Protein AF-X8HUK4-F1 (afdb_monomer_lite)

Sequence (77 aa):
MVSALSFSTERTLSYEDTFLDKKTGIVYAIGEKIPYTGVVKNYKIPEGNNVFEGKISFKTGIIDGVVNYIIRMGNFK

Foldseek 3Di:
DPPPPPPPDQDEEEPVQWDADPVVRFIDGPPDPWTDAHKYWQPFDDDDQWGWIWIFGDDRRHTDDDIDIDTDRHDDD

Radius of gyration: 15.18 Å; chains: 1; bounding box: 49×29×34 Å

pLDDT: mean 77.09, std 15.88, range [45.91, 94.44]

Structure (mmCIF, N/CA/C/O backbone):
data_AF-X8HUK4-F1
#
_entry.id   AF-X8HUK4-F1
#
loop_
_atom_site.group_PDB
_atom_site.id
_atom_site.type_symbol
_atom_site.label_atom_id
_atom_site.label_alt_id
_atom_site.label_comp_id
_atom_site.label_asym_id
_atom_site.label_entity_id
_atom_site.label_seq_id
_atom_site.pdbx_PDB_ins_code
_atom_site.Cartn_x
_atom_site.Cartn_y
_atom_site.Cartn_z
_atom_site.occupancy
_atom_site.B_iso_or_equiv
_atom_site.auth_seq_id
_atom_site.auth_comp_id
_atom_site.auth_asym_id
_atom_site.auth_atom_id
_atom_site.pdbx_PDB_model_num
ATOM 1 N N . MET A 1 1 ? -22.093 18.094 13.184 1.00 54.62 1 MET A N 1
ATOM 2 C CA . MET A 1 1 ? -21.886 17.635 11.795 1.00 54.62 1 MET A CA 1
ATOM 3 C C . MET A 1 1 ? -20.641 16.769 11.788 1.00 54.62 1 MET A C 1
ATOM 5 O O . MET A 1 1 ? -19.556 17.293 11.993 1.00 54.62 1 MET A O 1
ATOM 9 N N . VAL A 1 2 ? -20.789 15.449 11.674 1.00 53.41 2 VAL A N 1
ATOM 10 C CA . VAL A 1 2 ? -19.636 14.562 11.476 1.00 53.41 2 VAL A CA 1
ATOM 11 C C . VAL A 1 2 ? -19.222 14.745 10.024 1.00 53.41 2 VAL A C 1
ATOM 13 O O . VAL A 1 2 ? -19.962 14.372 9.118 1.00 53.41 2 VAL A O 1
ATOM 16 N N . SER A 1 3 ? -18.106 15.436 9.806 1.00 45.91 3 SER A N 1
ATOM 17 C CA . SER A 1 3 ? -17.556 15.642 8.471 1.00 45.91 3 SER A CA 1
ATOM 18 C C . SER A 1 3 ? -16.997 14.305 7.986 1.00 45.91 3 SER A C 1
ATOM 20 O O . SER A 1 3 ? -15.867 13.941 8.299 1.00 45.91 3 SER A O 1
ATOM 22 N N . ALA A 1 4 ? -17.820 13.522 7.289 1.00 59.66 4 ALA A N 1
ATOM 23 C CA . ALA A 1 4 ? -17.349 12.361 6.555 1.00 59.66 4 ALA A CA 1
ATOM 24 C C . ALA A 1 4 ? -16.720 12.881 5.259 1.00 59.66 4 ALA A C 1
ATOM 26 O O . ALA A 1 4 ? -17.414 13.101 4.267 1.00 59.66 4 ALA A O 1
ATOM 27 N N . LEU A 1 5 ? -15.410 13.132 5.291 1.00 57.47 5 LEU A N 1
ATOM 28 C CA . LEU A 1 5 ? -14.598 13.356 4.097 1.00 57.47 5 LEU A CA 1
ATOM 29 C C . LEU A 1 5 ? -14.723 12.120 3.192 1.00 57.47 5 LE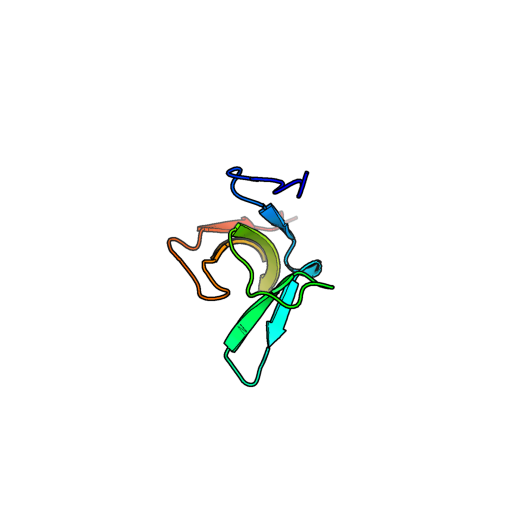U A C 1
ATOM 31 O O . LEU A 1 5 ? -13.971 11.158 3.316 1.00 57.47 5 LEU A O 1
ATOM 35 N N . SER A 1 6 ? -15.722 12.125 2.311 1.00 52.91 6 SER A N 1
ATOM 36 C CA . SER A 1 6 ? -15.889 11.111 1.274 1.00 52.91 6 SER A CA 1
ATOM 37 C C . SER A 1 6 ? -14.908 11.419 0.153 1.00 52.91 6 SER A C 1
ATOM 39 O O . SER A 1 6 ? -15.231 12.113 -0.807 1.00 52.91 6 SER A O 1
ATOM 41 N N . PHE A 1 7 ? -13.681 10.923 0.286 1.00 52.62 7 PHE A N 1
ATOM 42 C CA . PHE A 1 7 ? -12.742 10.890 -0.826 1.00 52.62 7 PHE A CA 1
ATOM 43 C C . PHE A 1 7 ? -13.037 9.649 -1.673 1.00 52.62 7 PHE A C 1
ATOM 45 O O . PHE A 1 7 ? -12.552 8.562 -1.385 1.00 52.62 7 PHE A O 1
ATOM 52 N N . SER A 1 8 ? -13.838 9.818 -2.726 1.00 53.41 8 SER A N 1
ATOM 53 C CA . SER A 1 8 ? -13.962 8.846 -3.826 1.00 53.41 8 SER A CA 1
ATOM 54 C C . SER A 1 8 ? -13.034 9.233 -4.985 1.00 53.41 8 SER A C 1
ATOM 56 O O . SER A 1 8 ? -13.396 9.185 -6.154 1.00 53.41 8 SER A O 1
ATOM 58 N N . THR A 1 9 ? -11.827 9.683 -4.645 1.00 59.53 9 THR A N 1
ATOM 59 C CA . THR A 1 9 ? -10.717 9.734 -5.595 1.00 59.53 9 THR A CA 1
ATOM 60 C C . THR A 1 9 ? -9.807 8.566 -5.262 1.00 59.53 9 THR A C 1
ATOM 62 O O . THR A 1 9 ? -9.543 8.306 -4.086 1.00 59.53 9 THR A O 1
ATOM 65 N N . GLU A 1 10 ? -9.383 7.820 -6.275 1.00 72.81 10 GLU A N 1
ATOM 66 C CA . GLU A 1 10 ? -8.457 6.709 -6.102 1.00 72.81 10 GLU A CA 1
ATOM 67 C C . GLU A 1 10 ? -7.153 7.254 -5.498 1.00 72.81 10 GLU A C 1
ATOM 69 O O . GLU A 1 10 ? -6.366 7.947 -6.147 1.00 72.81 10 GLU A O 1
ATOM 74 N N . ARG A 1 11 ? -6.960 7.028 -4.195 1.00 87.12 11 ARG A N 1
ATOM 75 C CA . ARG A 1 11 ? -5.814 7.561 -3.460 1.00 87.12 11 ARG A CA 1
ATOM 76 C C . ARG A 1 11 ? -4.559 6.880 -3.984 1.00 87.12 11 ARG A C 1
ATOM 78 O O . ARG A 1 11 ? -4.483 5.662 -3.947 1.00 87.12 11 ARG A O 1
ATOM 85 N N . THR A 1 12 ? -3.572 7.651 -4.435 1.00 90.31 12 THR A N 1
ATOM 86 C CA . THR A 1 12 ? -2.276 7.109 -4.867 1.00 90.31 12 THR A CA 1
ATOM 87 C C . THR A 1 12 ? -1.186 7.457 -3.855 1.00 90.31 12 THR A C 1
ATOM 89 O O . THR A 1 12 ? -1.001 8.635 -3.555 1.00 90.31 12 THR A O 1
ATOM 92 N N . LEU A 1 13 ? -0.450 6.463 -3.359 1.00 91.12 13 LEU A N 1
ATOM 93 C CA . LEU A 1 13 ? 0.696 6.623 -2.453 1.00 91.12 13 LEU A CA 1
ATOM 94 C C . LEU A 1 13 ? 1.987 6.084 -3.070 1.00 91.12 13 LEU A C 1
ATOM 96 O O . LEU A 1 13 ? 1.951 5.296 -4.014 1.00 91.12 13 LEU A O 1
ATOM 100 N N . SER A 1 14 ? 3.137 6.501 -2.546 1.00 89.75 14 SER A N 1
ATOM 101 C CA . SER A 1 14 ? 4.414 5.859 -2.875 1.00 89.75 14 SER A CA 1
ATOM 102 C C . SER A 1 14 ? 4.610 4.619 -2.004 1.00 89.75 14 SER A C 1
ATOM 104 O O . SER A 1 14 ? 4.079 4.555 -0.899 1.00 89.75 14 SER A O 1
ATOM 106 N N . TYR A 1 15 ? 5.406 3.651 -2.462 1.00 87.06 15 TYR A N 1
ATOM 107 C CA . TYR A 1 15 ? 5.759 2.477 -1.656 1.00 87.06 15 TYR A CA 1
ATOM 108 C C . TYR A 1 15 ? 6.316 2.857 -0.276 1.00 87.06 15 TYR A C 1
ATOM 110 O O . TYR A 1 15 ? 5.931 2.258 0.723 1.00 87.06 15 TYR A O 1
ATOM 118 N N . GLU A 1 16 ? 7.153 3.897 -0.219 1.00 89.38 16 GLU A N 1
ATOM 119 C CA . GLU A 1 16 ? 7.763 4.418 1.013 1.00 89.38 16 GLU A CA 1
ATOM 120 C C . GLU A 1 16 ? 6.739 4.955 2.025 1.00 89.38 16 GLU A C 1
ATOM 122 O O . GLU A 1 16 ? 7.027 4.988 3.216 1.00 89.38 16 GLU A O 1
ATOM 127 N N . ASP A 1 17 ? 5.535 5.318 1.572 1.00 93.00 17 ASP A N 1
ATOM 128 C CA . ASP A 1 17 ? 4.434 5.799 2.417 1.00 93.00 17 ASP A CA 1
ATOM 129 C C . ASP A 1 17 ? 3.521 4.655 2.895 1.00 93.00 17 ASP A C 1
ATOM 131 O O . ASP A 1 17 ? 2.471 4.887 3.505 1.00 93.00 17 ASP A O 1
ATOM 135 N N . THR A 1 18 ? 3.893 3.407 2.605 1.00 92.12 18 THR A N 1
ATOM 136 C CA . THR A 1 18 ? 3.125 2.207 2.945 1.00 92.12 18 THR A CA 1
ATOM 137 C C . THR A 1 18 ? 3.983 1.175 3.660 1.00 92.12 18 THR A C 1
ATOM 139 O O . THR A 1 18 ? 5.208 1.179 3.572 1.00 92.12 18 THR A O 1
ATOM 142 N N . PHE A 1 19 ? 3.339 0.258 4.376 1.00 92.88 19 PHE A N 1
ATOM 143 C CA . PHE A 1 19 ? 4.013 -0.884 4.977 1.00 92.88 19 PHE A CA 1
ATOM 144 C C . PHE A 1 19 ? 3.164 -2.149 4.871 1.00 92.88 19 PHE A C 1
ATOM 146 O O . PHE A 1 19 ? 1.933 -2.101 4.864 1.00 92.88 19 PHE A O 1
ATOM 153 N N . LEU A 1 20 ? 3.848 -3.290 4.799 1.00 92.75 20 LEU A N 1
ATOM 154 C CA . LEU A 1 20 ? 3.240 -4.615 4.827 1.00 92.75 20 LEU A CA 1
ATOM 155 C C . LEU A 1 20 ? 3.253 -5.147 6.259 1.00 92.75 20 LEU A C 1
ATOM 157 O O . LEU A 1 20 ? 4.325 -5.351 6.840 1.00 92.75 20 LEU A O 1
ATOM 161 N N . ASP A 1 21 ? 2.079 -5.438 6.808 1.00 93.62 21 ASP A N 1
ATOM 162 C CA . ASP A 1 21 ? 1.995 -6.223 8.031 1.00 93.62 21 ASP A CA 1
ATOM 163 C C . ASP A 1 21 ? 2.350 -7.683 7.718 1.00 93.62 21 ASP A C 1
ATOM 165 O O . ASP A 1 21 ? 1.599 -8.409 7.071 1.00 93.62 21 ASP A O 1
ATOM 169 N N . LYS A 1 22 ? 3.522 -8.135 8.171 1.00 91.94 22 LYS A N 1
ATOM 170 C CA . LYS A 1 22 ? 4.040 -9.476 7.844 1.00 91.94 22 LYS A CA 1
ATOM 171 C C . LYS A 1 22 ? 3.236 -10.624 8.462 1.00 91.94 22 LYS A C 1
ATOM 173 O O . LYS A 1 22 ? 3.412 -11.760 8.037 1.00 91.94 22 LYS A O 1
ATOM 178 N N . LYS A 1 23 ? 2.406 -10.360 9.477 1.00 93.31 23 LYS A N 1
ATOM 179 C CA . LYS A 1 23 ? 1.581 -11.395 10.119 1.00 93.31 23 LYS A CA 1
ATOM 180 C C . LYS A 1 23 ? 0.326 -11.682 9.306 1.00 93.31 23 LYS A C 1
ATOM 182 O O . LYS A 1 23 ? -0.060 -12.836 9.173 1.00 93.31 23 LYS A O 1
ATOM 187 N N . THR A 1 24 ? -0.305 -10.633 8.793 1.00 92.25 24 THR A N 1
ATOM 188 C CA . THR A 1 24 ? -1.586 -10.703 8.079 1.00 92.25 24 THR A CA 1
ATOM 189 C C . THR A 1 24 ? -1.430 -10.657 6.561 1.00 92.25 24 THR A C 1
ATOM 191 O O . THR A 1 24 ? -2.333 -11.082 5.849 1.00 92.25 24 THR A O 1
ATOM 194 N N . GLY A 1 25 ? -0.299 -10.161 6.055 1.00 91.38 25 GLY A N 1
ATOM 195 C CA . GLY A 1 25 ? -0.080 -9.922 4.629 1.00 91.38 25 GLY A CA 1
ATOM 196 C C . GLY A 1 25 ? -0.816 -8.689 4.092 1.00 91.38 25 GLY A C 1
ATOM 197 O O . GLY A 1 25 ? -0.931 -8.539 2.879 1.00 91.38 25 GLY A O 1
ATOM 198 N N . ILE A 1 26 ? -1.324 -7.821 4.973 1.00 94.44 26 ILE A N 1
ATOM 199 C CA . ILE A 1 26 ? -2.148 -6.663 4.615 1.00 94.44 26 ILE A CA 1
ATOM 200 C C . ILE A 1 26 ? -1.278 -5.407 4.507 1.00 94.44 26 ILE A C 1
ATOM 202 O O . ILE A 1 26 ? -0.419 -5.148 5.355 1.00 94.44 26 ILE A O 1
ATOM 206 N N . VAL A 1 27 ? -1.513 -4.611 3.464 1.00 93.69 27 VAL A N 1
ATOM 207 C CA . VAL A 1 27 ? -0.855 -3.316 3.253 1.00 93.69 27 VAL A CA 1
ATOM 208 C C . VAL A 1 27 ? -1.628 -2.183 3.925 1.00 93.69 27 VAL A C 1
ATOM 210 O O . VAL A 1 27 ? -2.852 -2.084 3.818 1.00 93.69 27 VAL A O 1
ATOM 213 N N . TYR A 1 28 ? -0.889 -1.291 4.575 1.00 94.31 28 TYR A N 1
ATOM 214 C CA . TYR A 1 28 ? -1.389 -0.102 5.259 1.00 94.31 28 TYR A CA 1
ATOM 215 C C . TYR A 1 28 ? -0.594 1.129 4.821 1.00 94.31 28 TYR A C 1
ATOM 217 O O . TYR A 1 28 ? 0.574 1.023 4.449 1.00 94.31 28 TYR A O 1
ATOM 225 N N . ALA A 1 29 ? -1.208 2.307 4.903 1.00 94.12 29 ALA A N 1
ATOM 226 C CA . ALA A 1 29 ? -0.475 3.566 4.829 1.00 94.12 29 ALA A CA 1
ATOM 227 C C . ALA A 1 29 ? 0.180 3.870 6.186 1.00 94.12 29 ALA A C 1
ATOM 229 O O . ALA A 1 29 ? -0.378 3.555 7.241 1.00 94.12 29 ALA A O 1
ATOM 230 N N . ILE A 1 30 ? 1.360 4.491 6.181 1.00 93.50 30 ILE A N 1
ATOM 231 C CA . ILE A 1 30 ? 2.052 4.860 7.421 1.00 93.50 30 ILE A CA 1
ATOM 232 C C . ILE A 1 30 ? 1.173 5.815 8.242 1.00 93.50 30 ILE A C 1
ATOM 234 O O . ILE A 1 30 ? 0.677 6.820 7.742 1.00 93.50 30 ILE A O 1
ATOM 238 N N . GLY A 1 31 ? 0.986 5.491 9.523 1.00 92.44 31 GLY A N 1
ATOM 239 C CA . GLY A 1 31 ? 0.141 6.260 10.441 1.00 92.44 31 GLY A CA 1
ATOM 240 C C . GLY A 1 31 ? -1.348 5.899 10.400 1.00 92.44 31 GLY A C 1
ATOM 241 O O . GLY A 1 31 ? -2.105 6.374 11.246 1.00 92.44 31 GLY A O 1
ATOM 242 N N . GLU A 1 32 ? -1.778 5.022 9.489 1.00 91.62 32 GLU A N 1
ATOM 243 C CA . GLU A 1 32 ? -3.159 4.542 9.428 1.00 91.62 32 GLU A CA 1
ATOM 244 C C . GLU A 1 32 ? -3.338 3.188 10.112 1.00 91.62 32 GLU A C 1
ATOM 246 O O . GLU A 1 32 ? -2.495 2.299 10.041 1.00 91.62 32 GLU A O 1
ATOM 251 N N . LYS A 1 33 ? -4.487 3.031 10.780 1.00 91.25 33 LYS A N 1
ATOM 252 C CA . LYS A 1 33 ? -4.902 1.763 11.403 1.00 91.25 33 LYS A CA 1
ATOM 253 C C . LYS A 1 33 ? -5.754 0.897 10.476 1.00 91.25 33 LYS A C 1
ATOM 255 O O . LYS A 1 33 ? -5.939 -0.285 10.752 1.00 91.25 33 LYS A O 1
ATOM 260 N N . ILE A 1 34 ? -6.322 1.491 9.428 1.00 92.12 34 ILE A N 1
ATOM 261 C CA . ILE A 1 34 ? -7.218 0.804 8.496 1.00 92.12 34 ILE A CA 1
ATOM 262 C C . ILE A 1 34 ? -6.439 0.289 7.280 1.00 92.12 34 ILE A C 1
ATOM 264 O O . ILE A 1 34 ? -5.528 0.982 6.822 1.00 92.12 34 ILE A O 1
ATOM 268 N N . PRO A 1 35 ? -6.781 -0.901 6.750 1.00 94.19 35 PRO A N 1
ATOM 269 C CA . PRO A 1 35 ? -6.134 -1.437 5.559 1.00 94.19 35 PRO A CA 1
ATOM 270 C C . PRO A 1 35 ? -6.241 -0.494 4.363 1.00 94.19 35 PRO A C 1
ATOM 272 O O . PRO A 1 35 ? -7.298 0.087 4.099 1.00 94.19 35 PRO A O 1
ATOM 275 N N . TYR A 1 36 ? -5.148 -0.368 3.619 1.00 92.31 36 TYR A N 1
ATOM 276 C CA . TYR A 1 36 ? -5.046 0.601 2.540 1.00 92.31 36 TYR A CA 1
ATOM 277 C C . TYR A 1 36 ? -5.953 0.247 1.356 1.00 92.31 36 TYR A C 1
ATOM 279 O O . TYR A 1 36 ? -6.052 -0.905 0.941 1.00 92.31 36 TYR A O 1
ATOM 287 N N . THR A 1 37 ? -6.613 1.251 0.786 1.00 91.62 37 THR A N 1
ATOM 288 C CA . THR A 1 37 ? -7.376 1.116 -0.460 1.00 91.62 37 THR A CA 1
ATOM 289 C C . THR A 1 37 ? -6.963 2.243 -1.397 1.00 91.62 37 THR A C 1
ATOM 291 O O . THR A 1 37 ? -7.053 3.413 -1.022 1.00 91.62 37 THR A O 1
ATOM 294 N N . GLY A 1 38 ? -6.473 1.894 -2.585 1.00 90.62 38 GLY A N 1
ATOM 295 C CA . GLY A 1 38 ? -5.883 2.835 -3.532 1.00 90.62 38 GLY A CA 1
ATOM 296 C C . GLY A 1 38 ? -4.739 2.227 -4.342 1.00 90.62 38 GLY A C 1
ATOM 297 O O . GLY A 1 38 ? -4.571 1.014 -4.383 1.00 90.62 38 GLY A O 1
ATOM 298 N N . VAL A 1 39 ? -3.928 3.070 -4.974 1.00 90.31 39 VAL A N 1
ATOM 299 C CA . VAL A 1 39 ? -2.800 2.656 -5.822 1.00 90.31 39 VAL A CA 1
ATOM 300 C C . VAL A 1 39 ? -1.476 2.990 -5.150 1.00 90.31 39 VAL A C 1
ATOM 302 O O . VAL A 1 39 ? -1.234 4.124 -4.757 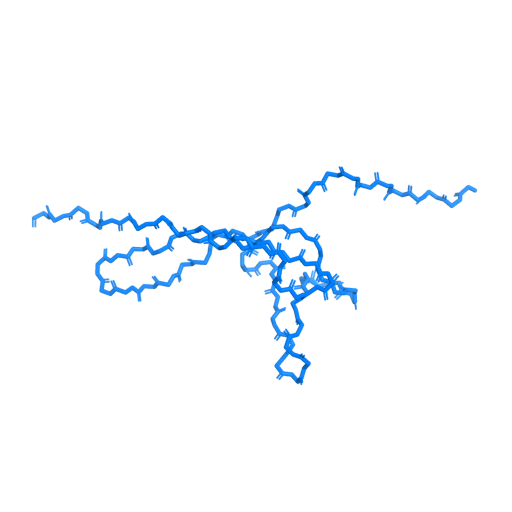1.00 90.31 39 VAL A O 1
ATOM 305 N N . VAL A 1 40 ? -0.561 2.031 -5.083 1.00 89.44 40 VAL A N 1
ATOM 306 C CA . VAL A 1 40 ? 0.822 2.263 -4.659 1.00 89.44 40 VAL A CA 1
ATOM 307 C C . VAL A 1 40 ? 1.725 2.314 -5.884 1.00 89.44 40 VAL A C 1
ATOM 309 O O . VAL A 1 40 ? 1.704 1.407 -6.714 1.00 89.44 40 VAL A O 1
ATOM 312 N N . LYS A 1 41 ? 2.531 3.370 -6.006 1.00 87.44 41 LYS A N 1
ATOM 313 C CA . LYS A 1 41 ? 3.532 3.559 -7.068 1.00 87.44 41 LYS A CA 1
ATOM 314 C C . LYS A 1 41 ? 4.961 3.501 -6.519 1.00 87.44 41 LYS A C 1
ATOM 316 O O . LYS A 1 41 ? 5.176 3.497 -5.310 1.00 87.44 41 LYS A O 1
ATOM 321 N N . ASN A 1 42 ? 5.944 3.550 -7.415 1.00 76.06 42 ASN A N 1
ATOM 322 C CA . ASN A 1 42 ? 7.364 3.721 -7.085 1.00 76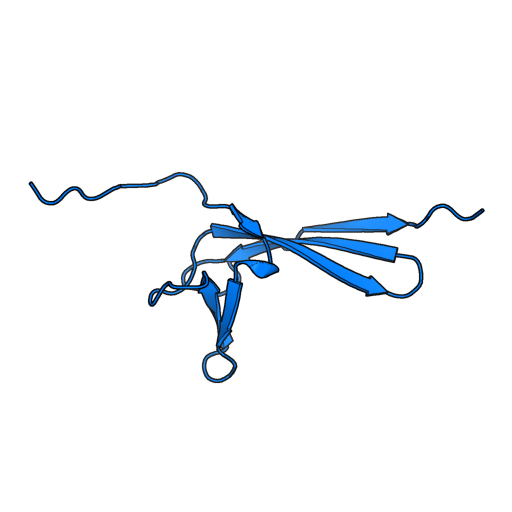.06 42 ASN A CA 1
ATOM 323 C C . ASN A 1 42 ? 7.997 2.539 -6.323 1.00 76.06 42 ASN A C 1
ATOM 325 O O . ASN A 1 42 ? 8.933 2.736 -5.550 1.00 76.06 42 ASN A O 1
ATOM 329 N N . TYR A 1 43 ? 7.559 1.304 -6.578 1.00 67.75 43 TYR A N 1
ATOM 330 C CA 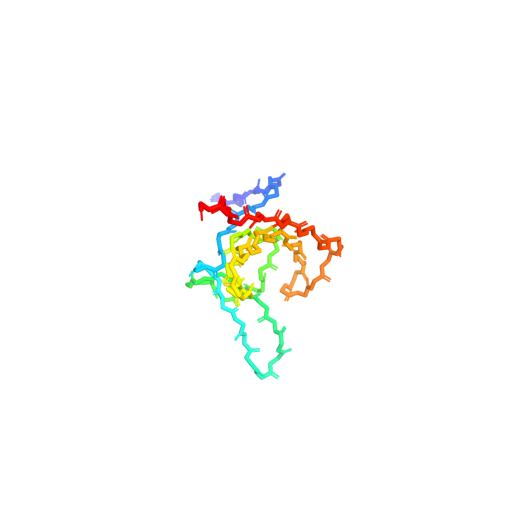. TYR A 1 43 ? 8.356 0.130 -6.208 1.00 67.75 43 TYR A CA 1
ATOM 331 C C . TYR A 1 43 ? 9.656 0.130 -7.008 1.00 67.75 43 TYR A C 1
ATOM 333 O O . TYR A 1 43 ? 9.649 -0.328 -8.142 1.00 67.75 43 TYR A O 1
ATOM 341 N N . LYS A 1 44 ? 10.747 0.649 -6.437 1.00 63.09 44 LYS A N 1
ATOM 342 C CA . LYS A 1 44 ? 12.084 0.578 -7.033 1.00 63.09 44 LYS A CA 1
ATOM 343 C C . LYS A 1 44 ? 12.733 -0.733 -6.620 1.00 63.09 44 LYS A C 1
ATOM 345 O O . LYS A 1 44 ? 13.303 -0.830 -5.536 1.00 63.09 44 LYS A O 1
ATOM 350 N N . ILE A 1 45 ? 12.636 -1.736 -7.480 1.00 62.31 45 ILE A N 1
ATOM 351 C CA . ILE A 1 45 ? 13.396 -2.975 -7.320 1.00 62.31 45 ILE A CA 1
ATOM 352 C C . ILE A 1 45 ? 14.613 -2.857 -8.242 1.00 62.31 45 ILE A C 1
ATOM 354 O O . ILE A 1 45 ? 14.424 -2.789 -9.459 1.00 62.31 45 ILE A O 1
ATOM 358 N N . PRO A 1 46 ? 15.840 -2.745 -7.702 1.00 59.03 46 PRO A N 1
ATOM 359 C CA . PRO A 1 46 ? 17.035 -2.810 -8.526 1.00 59.03 46 PRO A CA 1
ATOM 360 C C . PRO A 1 46 ? 17.216 -4.251 -9.014 1.00 59.03 46 PRO A C 1
ATOM 362 O O . PRO A 1 46 ? 17.409 -5.160 -8.210 1.00 59.03 46 PRO A O 1
ATOM 365 N N . GLU A 1 47 ? 17.170 -4.461 -10.327 1.00 57.53 47 GLU A N 1
ATOM 366 C CA . GLU A 1 47 ? 17.522 -5.739 -10.954 1.00 57.53 47 GLU A CA 1
ATOM 367 C C . GLU A 1 47 ? 18.600 -5.479 -12.009 1.00 57.53 47 GLU A C 1
ATOM 369 O O . GLU A 1 47 ? 18.331 -5.060 -13.141 1.00 57.53 47 GLU A O 1
ATOM 374 N N . GLY A 1 48 ? 19.861 -5.641 -11.604 1.00 66.81 48 GLY A N 1
ATOM 375 C CA . GLY A 1 48 ? 21.005 -5.248 -12.425 1.00 66.81 48 GLY A CA 1
ATOM 376 C C . GLY A 1 48 ? 20.983 -3.749 -12.749 1.00 66.81 48 GLY A C 1
ATOM 377 O O . GLY A 1 48 ? 20.948 -2.918 -11.845 1.00 66.81 48 GLY A O 1
ATOM 378 N N . ASN A 1 49 ? 20.984 -3.407 -14.043 1.00 59.72 49 ASN A N 1
ATOM 379 C CA . ASN A 1 49 ? 20.967 -2.021 -14.538 1.00 59.72 49 ASN A CA 1
ATOM 380 C C . ASN A 1 49 ? 19.547 -1.455 -14.729 1.00 59.72 49 ASN A C 1
ATOM 382 O O . ASN A 1 49 ? 19.392 -0.347 -15.248 1.00 59.72 49 ASN A O 1
ATOM 386 N N . ASN A 1 50 ? 18.512 -2.215 -14.365 1.00 56.62 50 ASN A N 1
ATOM 387 C CA . ASN A 1 50 ? 17.124 -1.827 -14.571 1.00 56.62 50 ASN A CA 1
ATOM 388 C C . ASN A 1 50 ? 16.513 -1.303 -13.272 1.00 56.62 50 ASN A C 1
ATOM 390 O O . ASN A 1 50 ? 16.686 -1.886 -12.199 1.00 56.62 50 ASN A O 1
ATOM 394 N N . VAL A 1 51 ? 15.753 -0.216 -13.389 1.00 63.00 51 VAL A N 1
ATOM 395 C CA . VAL A 1 51 ? 14.845 0.233 -12.333 1.00 63.00 51 VAL A CA 1
ATOM 396 C C . VAL A 1 51 ? 13.445 -0.160 -12.766 1.00 63.00 51 VAL A C 1
ATOM 398 O O . VAL A 1 51 ? 12.923 0.358 -13.757 1.00 63.00 51 VAL A O 1
ATOM 401 N N . PHE A 1 52 ? 12.841 -1.085 -12.027 1.00 63.44 52 PHE A N 1
ATOM 402 C CA . PHE A 1 52 ? 11.412 -1.321 -12.145 1.00 63.44 52 PHE A CA 1
ATOM 403 C C . PHE A 1 52 ? 10.680 -0.149 -11.501 1.00 63.44 52 PHE A C 1
ATOM 405 O O . PHE A 1 52 ? 10.996 0.237 -10.381 1.00 63.44 52 PHE A O 1
ATOM 412 N N . GLU A 1 53 ? 9.720 0.435 -12.211 1.00 70.75 53 GLU A N 1
ATOM 413 C CA . GLU A 1 53 ? 8.725 1.327 -11.621 1.00 70.75 53 GLU A CA 1
ATOM 414 C C . GLU A 1 53 ? 7.361 0.655 -11.755 1.00 70.75 53 GLU A C 1
ATOM 416 O O . GLU A 1 53 ? 6.805 0.543 -12.849 1.00 70.75 53 GLU A O 1
ATOM 421 N N . GLY A 1 54 ? 6.855 0.145 -10.631 1.00 76.81 54 GLY A N 1
ATOM 422 C CA . GLY A 1 54 ? 5.569 -0.541 -10.554 1.00 76.81 54 GLY A CA 1
ATOM 423 C C . GLY A 1 54 ? 4.439 0.353 -10.042 1.00 76.81 54 GLY A C 1
ATOM 424 O O . GLY A 1 54 ? 4.670 1.206 -9.178 1.00 76.81 54 GLY A O 1
ATOM 425 N N . LYS A 1 55 ? 3.217 0.121 -10.534 1.00 86.75 55 LYS A N 1
ATOM 426 C CA . LYS A 1 55 ? 1.960 0.547 -9.899 1.00 86.75 55 LYS A CA 1
ATOM 427 C C . LYS A 1 55 ? 1.135 -0.683 -9.521 1.00 86.75 55 LYS A C 1
ATOM 429 O O . LYS A 1 55 ? 0.911 -1.539 -10.376 1.00 86.75 55 LYS A O 1
ATOM 434 N N . ILE A 1 56 ? 0.686 -0.751 -8.270 1.00 86.44 56 ILE A N 1
ATOM 435 C CA . ILE A 1 56 ? -0.126 -1.844 -7.721 1.00 86.44 56 ILE A CA 1
ATOM 436 C C . ILE A 1 56 ? -1.387 -1.255 -7.094 1.00 86.44 56 ILE A C 1
ATOM 438 O O . ILE A 1 56 ? -1.292 -0.381 -6.235 1.00 86.44 56 ILE A O 1
ATOM 442 N N . SER A 1 57 ? -2.555 -1.745 -7.496 1.00 89.31 57 SER A N 1
ATOM 443 C CA . SER A 1 57 ? -3.828 -1.396 -6.863 1.00 89.31 57 SER A CA 1
ATOM 444 C C . SER A 1 57 ? -4.102 -2.303 -5.666 1.00 89.31 57 SER A C 1
ATOM 446 O O . SER A 1 57 ? -3.870 -3.511 -5.726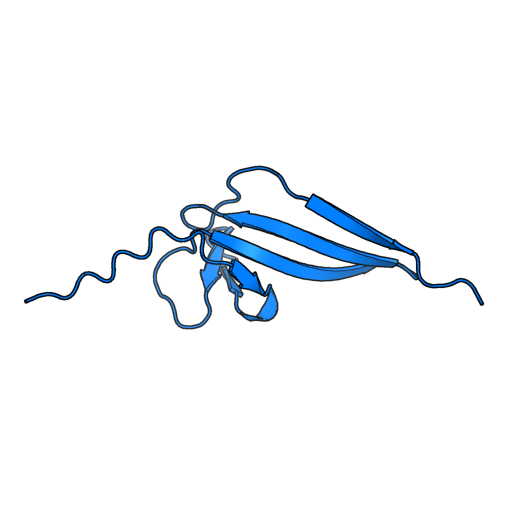 1.00 89.31 57 SER A O 1
ATOM 448 N N . PHE A 1 58 ? -4.610 -1.723 -4.585 1.00 90.06 58 PHE A N 1
ATOM 449 C CA . PHE A 1 58 ? -4.983 -2.406 -3.355 1.00 90.06 58 PHE A CA 1
ATOM 450 C C . PHE A 1 58 ? -6.412 -2.060 -2.947 1.00 90.06 58 PHE A C 1
ATOM 452 O O . PHE A 1 58 ? -6.841 -0.909 -3.036 1.00 90.06 58 PHE A O 1
ATOM 459 N N . LYS A 1 59 ? -7.113 -3.046 -2.393 1.00 91.88 59 LYS A N 1
ATOM 460 C CA . LYS A 1 59 ? -8.408 -2.901 -1.735 1.00 91.88 59 LYS A CA 1
ATOM 461 C C . LYS A 1 59 ? -8.371 -3.638 -0.417 1.00 91.88 59 LYS A C 1
ATOM 463 O O . LYS A 1 59 ? -8.034 -4.819 -0.353 1.00 91.88 59 LYS A O 1
ATOM 468 N N . THR A 1 60 ? -8.691 -2.927 0.659 1.00 92.62 60 THR A N 1
ATOM 469 C CA . THR A 1 60 ? -8.595 -3.459 2.028 1.00 92.62 60 THR A CA 1
ATOM 470 C C . THR A 1 60 ? -7.223 -4.087 2.334 1.00 92.62 60 THR A C 1
ATOM 472 O O . THR A 1 60 ? -7.121 -5.086 3.036 1.00 92.62 60 THR A O 1
ATOM 475 N N . GLY A 1 61 ? -6.163 -3.494 1.783 1.00 89.12 61 GLY A N 1
ATOM 476 C CA . GLY A 1 61 ? -4.764 -3.893 1.920 1.00 89.12 61 GLY A CA 1
ATOM 477 C C . GLY A 1 61 ? -4.372 -5.165 1.166 1.00 89.12 61 GLY A C 1
ATOM 478 O O . GLY A 1 61 ? -3.240 -5.617 1.311 1.00 89.12 61 GLY A O 1
ATOM 479 N N . ILE A 1 62 ? -5.271 -5.715 0.350 1.00 91.81 62 ILE A N 1
ATOM 480 C CA . ILE A 1 62 ? -5.040 -6.859 -0.539 1.00 91.81 62 ILE A CA 1
ATOM 481 C C . ILE A 1 62 ? -4.909 -6.336 -1.968 1.00 91.81 62 ILE A C 1
ATOM 483 O O . ILE A 1 62 ? -5.547 -5.348 -2.318 1.00 91.81 62 ILE A O 1
ATOM 487 N N . ILE A 1 63 ? -4.080 -6.973 -2.792 1.00 89.69 63 ILE A N 1
ATOM 488 C CA . ILE A 1 63 ? -3.919 -6.602 -4.203 1.00 89.69 63 ILE A CA 1
ATOM 489 C C . ILE A 1 63 ? -5.270 -6.746 -4.921 1.00 89.69 63 ILE A C 1
ATOM 491 O O . ILE A 1 63 ? -5.867 -7.820 -4.917 1.00 89.69 63 ILE A O 1
ATOM 495 N N . ASP A 1 64 ? -5.735 -5.662 -5.537 1.00 84.38 64 ASP A N 1
ATOM 496 C CA . ASP A 1 64 ? -7.041 -5.543 -6.191 1.00 84.38 64 ASP A CA 1
ATOM 497 C C . ASP A 1 64 ? -6.839 -5.063 -7.631 1.00 84.38 64 ASP A C 1
ATOM 499 O O . ASP A 1 64 ? -7.007 -3.889 -7.951 1.00 84.38 64 ASP A O 1
ATOM 503 N N . GLY A 1 65 ? -6.391 -5.969 -8.506 1.00 71.62 65 GLY A N 1
ATOM 504 C CA . GLY A 1 65 ? -6.301 -5.717 -9.946 1.00 71.62 65 GLY A CA 1
ATOM 505 C C . GLY A 1 65 ? -4.916 -5.915 -10.564 1.00 71.62 65 GLY A C 1
ATOM 506 O O . GLY A 1 65 ? -4.182 -6.838 -10.214 1.00 71.62 65 GLY A O 1
ATOM 507 N N . VAL A 1 66 ? -4.608 -5.082 -11.565 1.00 63.56 66 VAL A N 1
ATOM 508 C CA . VAL A 1 66 ? -3.465 -5.245 -12.478 1.00 63.56 66 VAL A CA 1
ATOM 509 C C . VAL A 1 66 ? -2.214 -4.590 -11.907 1.00 63.56 66 VAL A C 1
ATOM 511 O O . VAL A 1 66 ? -2.202 -3.394 -11.616 1.00 63.56 66 VAL A O 1
ATOM 514 N N . VAL A 1 67 ? -1.132 -5.361 -11.825 1.00 71.75 67 VAL A N 1
ATOM 515 C CA . VAL A 1 67 ? 0.195 -4.813 -11.559 1.00 71.75 67 VAL A CA 1
ATOM 516 C C . VAL A 1 67 ? 0.828 -4.374 -12.873 1.00 71.75 67 VAL A C 1
ATOM 518 O O . VAL A 1 67 ? 1.088 -5.196 -13.748 1.00 71.75 67 VAL A O 1
ATOM 521 N N . ASN A 1 68 ? 1.088 -3.075 -13.008 1.00 67.62 68 ASN A N 1
ATOM 522 C CA . ASN A 1 68 ? 1.804 -2.533 -14.159 1.00 67.62 68 ASN A CA 1
ATOM 523 C C . ASN A 1 68 ? 3.262 -2.295 -13.784 1.00 67.62 68 ASN A C 1
ATOM 525 O O . ASN A 1 68 ? 3.533 -1.499 -12.886 1.00 67.62 68 ASN A O 1
ATOM 529 N N . TYR A 1 69 ? 4.185 -2.933 -14.500 1.00 67.75 69 TYR A N 1
ATOM 530 C CA . TYR A 1 69 ? 5.618 -2.683 -14.384 1.00 67.75 69 TYR A CA 1
ATOM 531 C C . TYR A 1 69 ? 6.112 -1.931 -15.615 1.00 67.75 69 TYR A C 1
ATOM 533 O O . TYR A 1 69 ? 5.872 -2.349 -16.746 1.00 67.75 69 TYR A O 1
ATOM 541 N N . ILE A 1 70 ? 6.832 -0.836 -15.395 1.00 63.84 70 ILE A N 1
ATOM 542 C CA . ILE A 1 70 ? 7.609 -0.169 -16.436 1.00 63.84 70 ILE A CA 1
ATOM 543 C C . ILE A 1 70 ? 9.071 -0.547 -16.210 1.00 63.84 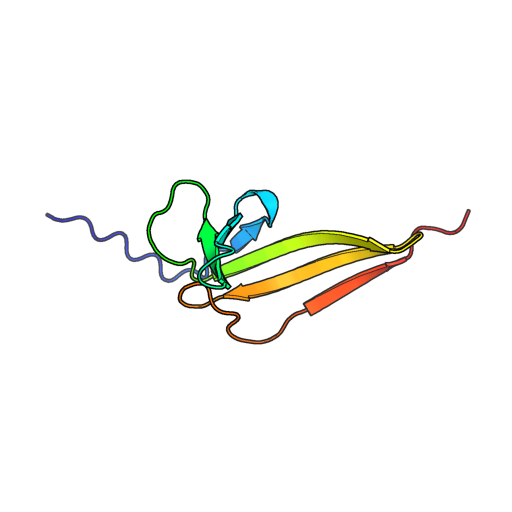70 ILE A C 1
ATOM 545 O O . ILE A 1 70 ? 9.641 -0.225 -15.166 1.00 63.84 70 ILE A O 1
ATOM 549 N N . ILE A 1 71 ? 9.672 -1.233 -17.185 1.00 60.22 71 ILE A N 1
ATOM 550 C CA . ILE A 1 71 ? 11.111 -1.509 -17.198 1.00 60.22 71 ILE A CA 1
ATOM 551 C C . ILE A 1 71 ? 11.799 -0.284 -17.783 1.00 60.22 71 ILE A C 1
ATOM 553 O O . ILE A 1 71 ? 11.668 0.001 -18.974 1.00 60.22 71 ILE A O 1
ATOM 557 N N . ARG A 1 72 ? 12.545 0.449 -16.955 1.00 61.47 72 ARG A N 1
ATOM 558 C CA . ARG A 1 72 ? 13.490 1.443 -17.459 1.00 61.47 72 ARG A CA 1
ATOM 559 C C . ARG A 1 72 ? 14.851 0.781 -17.599 1.00 61.47 72 ARG A C 1
ATOM 561 O O . ARG A 1 72 ? 15.548 0.585 -16.605 1.00 61.47 72 ARG A O 1
ATOM 568 N N . MET A 1 73 ? 15.205 0.437 -18.838 1.00 57.16 73 MET A N 1
ATOM 569 C CA . MET A 1 73 ? 16.576 0.064 -19.181 1.00 57.16 73 MET A CA 1
ATOM 570 C C . MET A 1 73 ? 17.485 1.263 -18.920 1.00 57.16 73 MET A C 1
ATOM 572 O O . MET A 1 73 ? 17.288 2.336 -19.495 1.00 57.16 73 MET A O 1
ATOM 576 N N . GLY A 1 74 ? 18.456 1.094 -18.021 1.00 59.72 74 GLY A N 1
ATOM 577 C CA . GLY A 1 74 ? 19.520 2.071 -17.832 1.00 59.72 74 GLY A CA 1
ATOM 578 C C . GLY A 1 74 ? 20.236 2.319 -19.160 1.00 59.72 74 GLY A C 1
ATOM 579 O O . GLY A 1 74 ? 20.471 1.385 -19.924 1.00 59.72 74 GLY A O 1
ATOM 580 N N . ASN A 1 75 ? 20.555 3.583 -19.451 1.00 51.69 75 ASN A N 1
ATOM 581 C CA . ASN A 1 75 ? 21.328 3.942 -20.638 1.00 51.69 75 ASN A CA 1
ATOM 582 C C . ASN A 1 75 ? 22.661 3.181 -20.599 1.00 51.69 75 ASN A C 1
ATOM 584 O O . ASN A 1 75 ? 23.501 3.455 -19.742 1.00 51.69 75 ASN A O 1
ATOM 588 N N . PHE A 1 76 ? 22.838 2.224 -21.510 1.00 50.41 76 PHE A N 1
ATOM 589 C CA . PHE A 1 76 ? 24.145 1.647 -21.793 1.00 50.41 76 PHE A CA 1
ATOM 590 C C . PHE A 1 76 ? 25.003 2.775 -22.375 1.00 50.41 76 PHE A C 1
ATOM 592 O O . PHE A 1 76 ? 24.702 3.285 -23.454 1.00 50.41 76 PHE A O 1
ATOM 599 N N . LYS A 1 77 ? 25.998 3.222 -21.608 1.00 50.06 77 LYS A N 1
ATOM 600 C CA . LYS A 1 77 ? 27.045 4.132 -22.073 1.00 50.06 77 LYS A CA 1
ATOM 601 C C . LYS A 1 77 ? 28.253 3.317 -22.509 1.00 50.06 77 LYS A C 1
ATOM 603 O O . LYS A 1 77 ? 28.561 2.337 -21.795 1.00 50.06 77 LYS A O 1
#

Secondary structure (DSSP, 8-state):
--------S--EEEGGGEEEETTTTEEEETT-SSBP-EEEEEEEEEETTEEEEEEEEEETTEE-SPPEEEEEE----